Protein AF-A0A1E4YGT7-F1 (afdb_monomer_lite)

Sequence (107 aa):
MESNGVVLDQKPNRTALTKDDTPDAADEFLKVSNMTPAERIRYFFLKDRELNEDKLAAMSDKDREAIEQQIKDLILQQLGLENEDGKPDDAPAPAPEGDPVPLDATP

Foldseek 3Di:
DDDPPPPPPPPPCPVVPPPDVDDDPVVVVVVLVPDDPLVNLVQVLQVVVVHDPVNLVPDDPVVSVVSVVVSVCVSCVVVVNNDPPPDPPDDDDPDPPPDPDPPDDDD

Structure (mmCIF, N/CA/C/O backbone):
data_AF-A0A1E4YGT7-F1
#
_entry.id   AF-A0A1E4YGT7-F1
#
loop_
_atom_site.group_PDB
_atom_site.id
_atom_site.type_symbol
_atom_site.label_atom_id
_atom_site.label_alt_id
_atom_site.label_comp_id
_atom_site.label_asym_id
_atom_site.label_entity_id
_atom_site.label_seq_id
_atom_site.pdbx_PDB_ins_code
_atom_site.Cartn_x
_atom_site.Cartn_y
_atom_site.Cartn_z
_atom_site.occupancy
_atom_site.B_iso_or_equiv
_atom_site.auth_seq_id
_atom_site.auth_comp_id
_atom_site.auth_asym_id
_atom_site.auth_atom_id
_atom_site.pdbx_PDB_model_num
ATOM 1 N N . MET A 1 1 ? 35.766 -44.349 23.082 1.00 41.56 1 MET A N 1
ATOM 2 C CA . MET A 1 1 ? 34.584 -43.803 22.385 1.00 41.56 1 MET A CA 1
ATOM 3 C C . MET A 1 1 ? 34.771 -42.303 22.364 1.00 41.56 1 MET A C 1
ATOM 5 O O . MET A 1 1 ? 34.451 -41.639 23.339 1.00 41.56 1 MET A O 1
ATOM 9 N N . GLU A 1 2 ? 35.449 -41.811 21.334 1.00 46.31 2 GLU A N 1
ATOM 10 C CA . GLU A 1 2 ? 35.765 -40.393 21.180 1.00 46.31 2 GLU A CA 1
ATOM 11 C C . GLU A 1 2 ? 34.564 -39.705 20.536 1.00 46.31 2 GLU A C 1
ATOM 13 O O . GLU A 1 2 ? 34.162 -40.022 19.417 1.00 46.31 2 GLU A O 1
ATOM 18 N N . SER A 1 3 ? 33.941 -38.811 21.294 1.00 54.66 3 SER A N 1
ATOM 19 C CA . SER A 1 3 ? 32.860 -37.957 20.828 1.00 54.66 3 SER A CA 1
ATOM 20 C C . SER A 1 3 ? 33.447 -36.914 19.878 1.00 54.66 3 SER A C 1
ATOM 22 O O . SER A 1 3 ? 34.057 -35.945 20.328 1.00 54.66 3 SER A O 1
ATOM 24 N N . ASN A 1 4 ? 33.265 -37.091 18.569 1.00 51.19 4 ASN A N 1
ATOM 25 C CA . ASN A 1 4 ? 33.498 -36.023 17.599 1.00 51.19 4 ASN A CA 1
ATOM 26 C C . ASN A 1 4 ? 32.434 -34.936 17.805 1.00 51.19 4 ASN A C 1
ATOM 28 O O . ASN A 1 4 ? 31.349 -34.985 17.227 1.00 51.19 4 ASN A O 1
ATOM 32 N N . GLY A 1 5 ? 32.742 -33.963 18.661 1.00 51.66 5 GLY A N 1
ATOM 33 C CA . GLY A 1 5 ? 31.987 -32.722 18.751 1.00 51.66 5 GLY A CA 1
ATOM 34 C C . GLY A 1 5 ? 32.121 -31.966 17.434 1.00 51.66 5 GLY A C 1
ATOM 35 O O . GLY A 1 5 ? 33.203 -31.493 17.094 1.00 51.66 5 GLY A O 1
ATOM 36 N N . VAL A 1 6 ? 31.028 -31.863 16.680 1.00 55.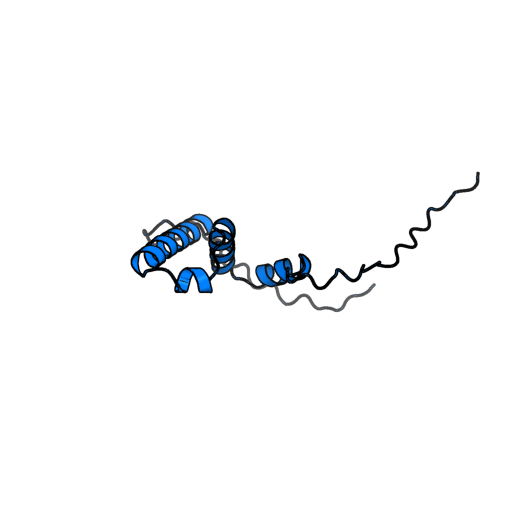84 6 VAL A N 1
ATOM 37 C CA . VAL A 1 6 ? 30.927 -30.911 15.573 1.00 55.84 6 VAL A CA 1
ATOM 38 C C . VAL A 1 6 ? 30.986 -29.519 16.192 1.00 55.84 6 VAL A C 1
ATOM 40 O O . VAL A 1 6 ? 30.004 -29.024 16.741 1.00 55.84 6 VAL A O 1
ATOM 43 N N . VAL A 1 7 ? 32.163 -28.901 16.144 1.00 54.44 7 VAL A N 1
ATOM 44 C CA . VAL A 1 7 ? 32.312 -27.476 16.422 1.00 54.44 7 VAL A CA 1
ATOM 45 C C . VAL A 1 7 ? 31.746 -26.756 15.204 1.00 54.44 7 VAL A C 1
ATOM 47 O O . VAL A 1 7 ? 32.419 -26.606 14.186 1.00 54.44 7 VAL A O 1
ATOM 50 N N . LEU A 1 8 ? 30.477 -26.362 15.279 1.00 51.50 8 LEU A N 1
ATOM 51 C CA . LEU A 1 8 ? 29.917 -25.355 14.385 1.00 51.50 8 LEU A CA 1
ATOM 52 C C . LEU A 1 8 ? 30.589 -24.017 14.729 1.00 51.50 8 LEU A C 1
ATOM 54 O O . LEU A 1 8 ? 30.027 -23.191 15.441 1.00 51.50 8 LEU A O 1
ATOM 58 N N . ASP A 1 9 ? 31.807 -23.803 14.220 1.00 53.53 9 ASP A N 1
ATOM 59 C CA . ASP A 1 9 ? 32.396 -22.467 14.059 1.00 53.53 9 ASP A CA 1
ATOM 60 C C . ASP A 1 9 ? 31.638 -21.751 12.933 1.00 53.53 9 ASP A C 1
ATOM 62 O O . ASP A 1 9 ? 32.163 -21.446 11.864 1.00 53.53 9 ASP A O 1
ATOM 66 N N . GLN A 1 10 ? 30.340 -21.536 13.144 1.00 51.53 10 GLN A N 1
ATOM 67 C CA . GLN A 1 10 ? 29.533 -20.695 12.283 1.00 51.53 10 GLN A CA 1
ATOM 68 C C . GLN A 1 10 ? 29.823 -19.252 12.677 1.00 51.53 10 GLN A C 1
ATOM 70 O O . GLN A 1 10 ? 29.008 -18.561 13.285 1.00 51.53 10 GLN A O 1
ATOM 75 N N . LYS A 1 11 ? 31.020 -18.780 12.312 1.00 46.94 11 LYS A N 1
ATOM 76 C CA . LYS A 1 11 ? 31.225 -17.347 12.114 1.00 46.94 11 LYS A CA 1
ATOM 77 C C . LYS A 1 11 ? 30.085 -16.883 11.211 1.00 46.94 11 LYS A C 1
ATOM 79 O O . LYS A 1 11 ? 29.838 -17.555 10.203 1.00 46.94 11 LYS A O 1
ATOM 84 N N . PRO A 1 12 ? 29.370 -15.793 11.536 1.00 53.19 12 PRO A N 1
ATOM 85 C CA . PRO A 1 12 ? 28.392 -15.246 10.621 1.00 53.19 12 PRO A CA 1
ATOM 86 C C . PRO A 1 12 ? 29.170 -14.796 9.392 1.00 53.19 12 PRO A C 1
ATOM 88 O O . PRO A 1 12 ? 29.736 -13.705 9.345 1.00 53.19 12 PRO A O 1
ATOM 91 N N . ASN A 1 13 ? 29.235 -15.671 8.395 1.00 50.44 13 ASN A N 1
ATOM 92 C CA . ASN A 1 13 ? 29.601 -15.314 7.049 1.00 50.44 13 ASN A CA 1
ATOM 93 C C . ASN A 1 13 ? 28.402 -14.498 6.564 1.00 50.44 13 ASN A C 1
ATOM 95 O O . ASN A 1 13 ? 27.523 -14.996 5.868 1.00 50.44 13 ASN A O 1
ATOM 99 N N . ARG A 1 14 ? 28.321 -13.235 7.008 1.00 56.03 14 ARG A N 1
ATOM 100 C CA . ARG A 1 14 ? 27.694 -12.183 6.222 1.00 56.03 14 ARG A CA 1
ATOM 101 C C . ARG A 1 14 ? 28.552 -12.115 4.972 1.00 56.03 14 ARG A C 1
ATOM 103 O O . ARG A 1 14 ? 29.454 -11.288 4.875 1.00 56.03 14 ARG A O 1
ATOM 110 N N . THR A 1 15 ? 28.334 -13.065 4.063 1.00 49.16 15 THR A N 1
ATOM 111 C CA . THR A 1 15 ? 28.671 -12.902 2.664 1.00 49.16 15 THR A CA 1
ATOM 112 C C . THR A 1 15 ? 28.188 -11.503 2.355 1.00 49.16 15 THR A C 1
ATOM 114 O O . THR A 1 15 ? 27.003 -11.221 2.531 1.00 49.16 15 THR A O 1
ATOM 117 N N . ALA A 1 16 ? 29.125 -10.600 2.077 1.00 55.72 16 ALA A N 1
ATOM 118 C CA . ALA A 1 16 ? 28.801 -9.278 1.599 1.00 55.72 16 ALA A CA 1
ATOM 119 C C . ALA A 1 16 ? 28.054 -9.520 0.290 1.00 55.72 16 ALA A C 1
ATOM 121 O O . ALA A 1 16 ? 28.675 -9.742 -0.749 1.00 55.72 16 ALA A O 1
ATOM 122 N N . LEU A 1 17 ? 26.730 -9.630 0.410 1.00 54.69 17 LEU A N 1
ATOM 123 C CA . LEU A 1 17 ? 25.794 -9.682 -0.687 1.00 54.69 17 LEU A CA 1
ATOM 124 C C . LEU A 1 17 ? 26.169 -8.481 -1.535 1.00 54.69 17 LEU A C 1
ATOM 126 O O . LEU A 1 17 ? 26.294 -7.354 -1.044 1.00 54.69 17 LEU A O 1
ATOM 130 N N . THR A 1 18 ? 26.521 -8.781 -2.773 1.00 55.62 18 THR A N 1
ATOM 131 C CA . THR A 1 18 ? 26.775 -7.792 -3.800 1.00 55.62 18 THR A CA 1
ATOM 132 C C . THR A 1 18 ? 25.683 -6.733 -3.729 1.00 55.62 18 THR A C 1
ATOM 134 O O . THR A 1 18 ? 24.528 -7.044 -3.447 1.00 55.62 18 THR A O 1
ATOM 137 N N . LYS A 1 19 ? 26.075 -5.467 -3.905 1.00 55.41 19 LYS A N 1
ATOM 138 C CA . LYS A 1 19 ? 25.161 -4.332 -4.075 1.00 55.41 19 LYS A CA 1
ATOM 139 C C . LYS A 1 19 ? 24.360 -4.537 -5.361 1.00 55.41 19 LYS A C 1
ATOM 141 O O . LYS A 1 19 ? 24.617 -3.877 -6.360 1.00 55.41 19 LYS A O 1
ATOM 146 N N . ASP A 1 20 ? 23.459 -5.495 -5.352 1.00 59.53 20 ASP A N 1
ATOM 147 C CA . ASP A 1 20 ? 22.357 -5.557 -6.282 1.00 59.53 20 ASP A CA 1
ATOM 148 C C . ASP A 1 20 ? 21.248 -4.704 -5.654 1.00 59.53 20 ASP A C 1
ATOM 150 O O . ASP A 1 20 ? 21.002 -4.786 -4.452 1.00 59.53 20 ASP A O 1
ATOM 154 N N . ASP A 1 21 ? 20.635 -3.828 -6.452 1.00 61.62 21 ASP A N 1
ATOM 155 C CA . ASP A 1 21 ? 19.657 -2.786 -6.069 1.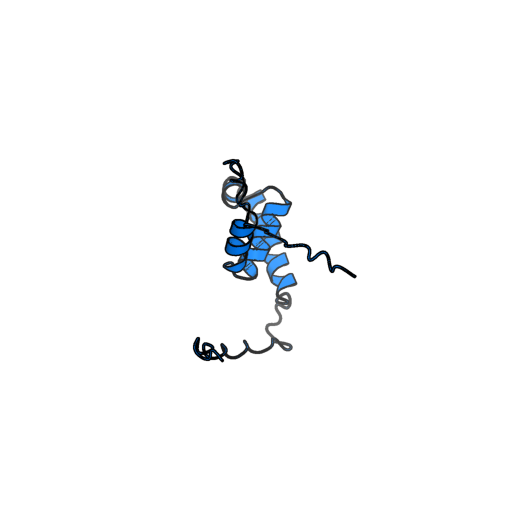00 61.62 21 ASP A CA 1
ATOM 156 C C . ASP A 1 21 ? 18.359 -3.326 -5.413 1.00 61.62 21 ASP A C 1
ATOM 158 O O . ASP A 1 21 ? 17.379 -2.605 -5.231 1.00 61.62 21 ASP A O 1
ATOM 162 N N . THR A 1 22 ? 18.314 -4.614 -5.071 1.00 64.88 22 THR A N 1
ATOM 163 C CA . THR A 1 22 ? 17.194 -5.255 -4.387 1.00 64.88 22 THR A CA 1
ATOM 164 C C . THR A 1 22 ? 17.351 -5.116 -2.870 1.00 64.88 22 THR A C 1
ATOM 166 O O . THR A 1 22 ? 18.368 -5.572 -2.342 1.00 64.88 22 THR A O 1
ATOM 169 N N . PRO A 1 23 ? 16.370 -4.535 -2.148 1.00 70.25 23 PRO A N 1
ATOM 170 C CA . PRO A 1 23 ? 16.432 -4.441 -0.692 1.00 70.25 23 PRO A CA 1
ATOM 171 C C . PRO A 1 23 ? 16.530 -5.834 -0.060 1.00 70.25 23 PRO A C 1
ATOM 173 O O . PRO A 1 23 ? 15.884 -6.778 -0.525 1.00 70.25 23 PRO A O 1
ATOM 176 N N . ASP A 1 24 ? 17.342 -5.959 0.994 1.00 87.75 24 ASP A N 1
ATOM 177 C CA . ASP A 1 24 ? 17.502 -7.217 1.724 1.00 87.75 24 ASP A CA 1
ATOM 178 C C . ASP A 1 24 ? 16.156 -7.650 2.331 1.00 87.75 24 ASP A C 1
ATOM 180 O O . ASP A 1 24 ? 15.311 -6.827 2.694 1.00 87.75 24 ASP A O 1
ATOM 184 N N . ALA A 1 25 ? 15.945 -8.958 2.480 1.00 89.50 25 ALA A N 1
ATOM 185 C CA . ALA A 1 25 ? 14.731 -9.503 3.081 1.00 89.50 25 ALA A CA 1
ATOM 186 C C . ALA A 1 25 ? 14.514 -8.970 4.510 1.00 89.50 25 ALA A C 1
ATOM 188 O O . ALA A 1 25 ? 13.373 -8.763 4.927 1.00 89.50 25 ALA A O 1
ATOM 189 N N . ALA A 1 26 ? 15.603 -8.711 5.244 1.00 91.12 26 ALA A N 1
ATOM 190 C CA . ALA A 1 26 ? 15.553 -8.075 6.556 1.00 91.12 26 ALA A CA 1
ATOM 191 C C . ALA A 1 26 ? 15.016 -6.634 6.488 1.00 91.12 26 ALA A C 1
ATOM 193 O O . ALA A 1 26 ? 14.179 -6.257 7.309 1.00 91.12 26 ALA A O 1
ATOM 194 N N . ASP A 1 27 ? 15.439 -5.852 5.492 1.00 91.75 27 ASP A N 1
ATOM 195 C CA . ASP A 1 27 ? 14.985 -4.471 5.303 1.00 91.75 27 ASP A CA 1
ATOM 196 C C . ASP A 1 27 ? 13.506 -4.423 4.899 1.00 91.75 27 ASP A C 1
ATOM 198 O O . ASP A 1 27 ? 12.733 -3.637 5.449 1.00 91.75 27 ASP A O 1
ATOM 202 N N . GLU A 1 28 ? 13.075 -5.307 3.993 1.00 91.19 28 GLU A N 1
ATOM 203 C CA . GLU A 1 28 ? 11.664 -5.425 3.605 1.00 91.19 28 GLU A CA 1
ATOM 204 C C . GLU A 1 28 ? 10.782 -5.854 4.784 1.00 91.19 28 GLU A C 1
ATOM 206 O O . GLU A 1 28 ? 9.679 -5.329 4.953 1.00 91.19 28 GLU A O 1
ATOM 211 N N . PHE A 1 29 ? 11.264 -6.762 5.637 1.00 94.50 29 PHE A N 1
ATOM 212 C CA . PHE A 1 29 ? 10.547 -7.143 6.851 1.00 94.50 29 PHE A CA 1
ATOM 213 C C . PHE A 1 29 ? 10.387 -5.957 7.810 1.00 94.50 29 PHE A C 1
ATOM 215 O O . PHE A 1 29 ? 9.266 -5.668 8.229 1.00 94.50 29 PHE A O 1
ATOM 222 N N . LEU A 1 30 ? 11.479 -5.245 8.120 1.00 95.81 30 LEU A N 1
ATOM 223 C CA . LEU A 1 30 ? 11.456 -4.077 9.010 1.00 95.81 30 LEU A CA 1
ATOM 224 C C . LEU A 1 30 ? 10.565 -2.955 8.464 1.00 95.81 30 LEU A C 1
ATOM 226 O O . LEU A 1 30 ? 9.841 -2.295 9.207 1.00 95.81 30 LEU A O 1
ATOM 230 N N . LYS A 1 31 ? 10.572 -2.749 7.147 1.00 94.12 31 LYS A N 1
ATOM 231 C CA . LYS A 1 31 ? 9.667 -1.812 6.480 1.00 94.12 31 LYS A CA 1
ATOM 232 C C . LYS A 1 31 ? 8.204 -2.191 6.714 1.00 94.12 31 LYS A C 1
ATOM 234 O O . LYS A 1 31 ? 7.420 -1.354 7.153 1.00 94.12 31 LYS A O 1
ATOM 239 N N . VAL A 1 32 ? 7.835 -3.447 6.457 1.00 95.81 32 VAL A N 1
ATOM 240 C CA . VAL A 1 32 ? 6.452 -3.934 6.600 1.00 95.81 32 VAL A CA 1
ATOM 241 C C . VAL A 1 32 ? 6.004 -4.001 8.067 1.00 95.81 32 VAL A C 1
ATOM 243 O O . VAL A 1 32 ? 4.817 -3.808 8.356 1.00 95.81 32 VAL A O 1
ATOM 246 N N . SER A 1 33 ? 6.919 -4.250 9.009 1.00 96.06 33 SER A N 1
ATOM 247 C CA . SER A 1 33 ? 6.599 -4.272 10.442 1.00 96.06 33 SER A CA 1
ATOM 248 C C . SER A 1 33 ? 6.202 -2.900 10.980 1.00 96.06 33 SER A C 1
ATOM 250 O O . SER A 1 33 ? 5.412 -2.835 11.914 1.00 96.06 33 SER A O 1
ATOM 252 N N . ASN A 1 34 ? 6.710 -1.824 10.372 1.00 96.94 34 ASN A N 1
ATOM 253 C CA . ASN A 1 34 ? 6.403 -0.446 10.758 1.00 96.94 34 ASN A CA 1
ATOM 254 C C . ASN A 1 34 ? 5.118 0.108 10.113 1.00 96.94 34 ASN A C 1
ATOM 256 O O . ASN A 1 34 ? 4.675 1.188 10.490 1.00 96.94 34 ASN A O 1
ATOM 260 N N . MET A 1 35 ? 4.523 -0.602 9.149 1.00 97.31 35 MET A N 1
ATOM 261 C CA . MET A 1 35 ? 3.257 -0.210 8.519 1.00 97.31 35 MET A CA 1
ATOM 262 C C . MET A 1 35 ? 2.060 -0.562 9.403 1.00 97.31 35 MET A C 1
ATOM 264 O O . MET A 1 35 ? 2.010 -1.6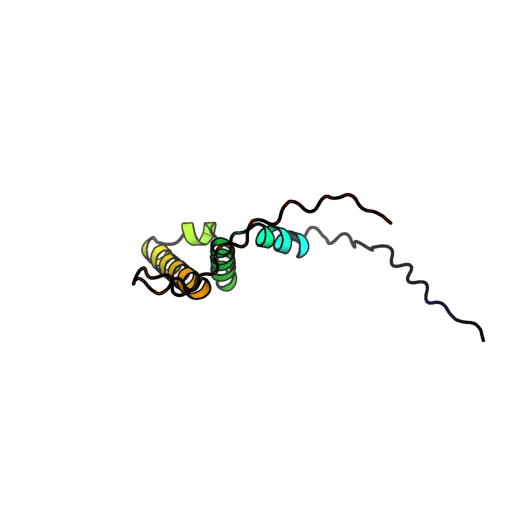42 10.003 1.00 97.31 35 MET A O 1
ATOM 268 N N . THR A 1 36 ? 1.040 0.296 9.397 1.00 98.00 36 THR A N 1
ATOM 269 C CA . THR A 1 36 ? -0.289 -0.049 9.918 1.00 98.00 36 THR A CA 1
ATOM 270 C C . THR A 1 36 ? -0.904 -1.215 9.124 1.00 98.00 36 THR A C 1
ATOM 272 O O . THR A 1 36 ? -0.497 -1.481 7.987 1.00 98.00 36 THR A O 1
ATOM 275 N N . PRO A 1 37 ? -1.919 -1.920 9.664 1.00 98.00 37 PRO A N 1
ATOM 276 C CA . PRO A 1 37 ? -2.600 -2.987 8.928 1.00 98.00 37 PRO A CA 1
ATOM 277 C C . PRO A 1 37 ? -3.136 -2.539 7.559 1.00 98.00 37 PRO A C 1
ATOM 279 O O . PRO A 1 37 ? -2.944 -3.241 6.568 1.00 98.00 37 PRO A O 1
ATOM 282 N N . ALA A 1 38 ? -3.737 -1.348 7.484 1.00 97.75 38 ALA A N 1
ATOM 283 C CA . ALA A 1 38 ? -4.264 -0.791 6.239 1.00 97.75 38 ALA A CA 1
ATOM 284 C C . ALA A 1 38 ? -3.151 -0.483 5.220 1.00 97.75 38 ALA A C 1
ATOM 286 O O . ALA A 1 38 ? -3.258 -0.859 4.051 1.00 97.75 38 ALA A O 1
ATOM 287 N N . GLU A 1 39 ? -2.054 0.140 5.659 1.00 98.19 39 GLU A N 1
ATOM 288 C CA . GLU A 1 39 ? -0.896 0.422 4.798 1.00 98.19 39 GLU A CA 1
ATOM 289 C C . GLU A 1 39 ? -0.240 -0.862 4.289 1.00 98.19 39 GLU A C 1
ATOM 291 O O . GLU A 1 39 ? 0.133 -0.944 3.121 1.00 98.19 39 GLU A O 1
ATOM 296 N N . ARG A 1 40 ? -0.152 -1.896 5.131 1.00 98.00 40 ARG A N 1
ATOM 297 C CA . ARG A 1 40 ? 0.380 -3.202 4.737 1.00 98.00 40 ARG A CA 1
ATOM 298 C C . ARG A 1 40 ? -0.477 -3.861 3.654 1.00 98.00 40 ARG A C 1
ATOM 300 O O . ARG A 1 40 ? 0.073 -4.384 2.687 1.00 98.00 40 ARG A O 1
ATOM 307 N N . ILE A 1 41 ? -1.804 -3.827 3.797 1.00 98.19 41 ILE A N 1
ATOM 308 C CA . ILE A 1 41 ? -2.740 -4.350 2.788 1.00 98.19 41 ILE A CA 1
ATOM 309 C C . ILE A 1 41 ? -2.559 -3.603 1.464 1.00 98.19 41 ILE A C 1
ATOM 311 O O . ILE A 1 41 ? -2.379 -4.241 0.428 1.00 98.19 41 ILE A O 1
ATOM 315 N N . ARG A 1 42 ? -2.529 -2.262 1.500 1.00 98.38 42 ARG A N 1
ATOM 316 C CA . ARG A 1 42 ? -2.260 -1.424 0.321 1.00 98.38 42 ARG A CA 1
ATOM 317 C C . ARG A 1 42 ? -0.926 -1.785 -0.338 1.00 98.38 42 ARG A C 1
ATOM 319 O O . ARG A 1 42 ? -0.882 -1.989 -1.549 1.00 98.38 42 ARG A O 1
ATOM 326 N N . TYR A 1 43 ? 0.138 -1.914 0.454 1.00 98.12 43 TYR A N 1
ATOM 327 C CA . TYR A 1 43 ? 1.477 -2.247 -0.028 1.00 98.12 43 TYR A CA 1
ATOM 328 C C . TYR A 1 43 ? 1.504 -3.572 -0.796 1.00 98.12 43 TYR A C 1
ATOM 330 O O . TYR A 1 43 ? 1.971 -3.611 -1.935 1.00 98.12 43 TYR A O 1
ATOM 338 N N . PHE A 1 44 ? 0.976 -4.648 -0.204 1.00 97.56 44 PHE A N 1
ATOM 339 C CA . PHE A 1 44 ? 0.957 -5.958 -0.859 1.00 97.56 44 PHE A CA 1
ATOM 340 C C . PHE A 1 44 ? 0.015 -5.993 -2.062 1.00 97.56 44 PHE A C 1
ATOM 342 O O . PHE A 1 44 ? 0.394 -6.523 -3.102 1.00 97.56 44 PHE A O 1
ATOM 349 N N . PHE A 1 45 ? -1.151 -5.344 -1.981 1.00 98.31 45 PHE A N 1
ATOM 350 C CA . PHE A 1 45 ? -2.080 -5.255 -3.108 1.00 98.31 45 PHE A CA 1
ATOM 351 C C . PHE A 1 45 ? -1.428 -4.655 -4.362 1.00 98.31 45 PHE A C 1
ATOM 353 O O . PHE A 1 45 ? -1.636 -5.158 -5.473 1.00 98.31 45 PHE A O 1
ATOM 360 N N . LEU A 1 46 ? -0.657 -3.574 -4.189 1.00 98.12 46 LEU A N 1
ATOM 361 C CA . LEU A 1 46 ? 0.071 -2.928 -5.279 1.00 98.12 46 LEU A CA 1
ATOM 362 C C . LEU A 1 46 ? 1.240 -3.796 -5.755 1.00 98.12 46 LEU A C 1
ATOM 364 O O . LEU A 1 46 ? 1.390 -4.002 -6.960 1.00 98.12 46 LEU A O 1
ATOM 368 N N 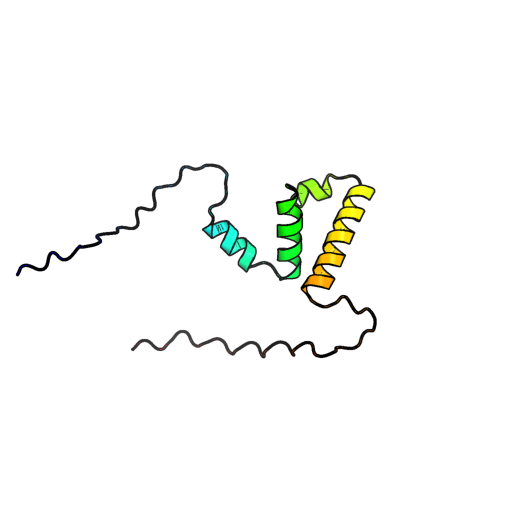. LYS A 1 47 ? 2.024 -4.354 -4.825 1.00 96.25 47 LYS A N 1
ATOM 369 C CA . LYS A 1 47 ? 3.192 -5.193 -5.134 1.00 96.25 47 LYS A CA 1
ATOM 370 C C . LYS A 1 47 ? 2.817 -6.440 -5.943 1.00 96.25 47 LYS A C 1
ATOM 372 O O . LYS A 1 47 ? 3.501 -6.737 -6.919 1.00 96.25 47 LYS A O 1
ATOM 377 N N . ASP A 1 48 ? 1.704 -7.097 -5.618 1.00 97.50 48 ASP A N 1
ATOM 378 C CA . ASP A 1 48 ? 1.185 -8.271 -6.343 1.00 97.50 48 ASP A CA 1
ATOM 379 C C . ASP A 1 48 ? 0.793 -7.962 -7.799 1.00 97.50 48 ASP A C 1
ATOM 381 O O . ASP A 1 48 ? 0.692 -8.860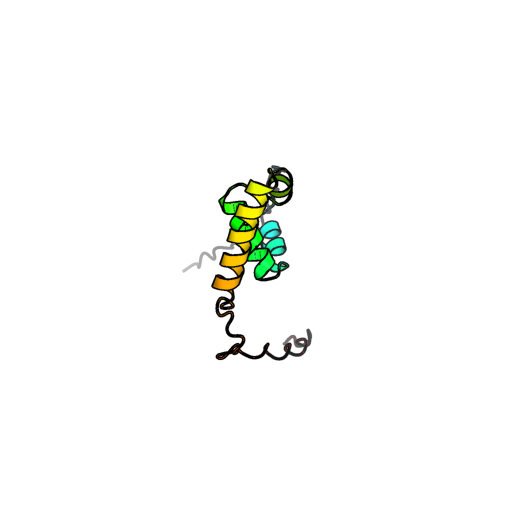 -8.632 1.00 97.50 48 ASP A O 1
ATOM 385 N N . ARG A 1 49 ? 0.579 -6.681 -8.118 1.00 96.75 49 ARG A N 1
ATOM 386 C CA . ARG A 1 49 ? 0.272 -6.175 -9.465 1.00 96.75 49 ARG A CA 1
ATOM 387 C C . ARG A 1 49 ? 1.472 -5.505 -10.130 1.00 96.75 49 ARG A C 1
ATOM 389 O O . ARG A 1 49 ? 1.303 -4.804 -11.123 1.00 96.75 49 ARG A O 1
ATOM 396 N N . GLU A 1 50 ? 2.666 -5.669 -9.563 1.00 96.56 50 GLU A N 1
ATOM 397 C CA . GLU A 1 50 ? 3.899 -5.013 -10.015 1.00 96.56 50 GLU A CA 1
ATOM 398 C C . GLU A 1 50 ? 3.810 -3.468 -10.013 1.00 96.56 50 GLU A C 1
ATOM 400 O O . GLU A 1 50 ? 4.558 -2.768 -10.715 1.00 96.56 50 GLU A O 1
ATOM 405 N N . LEU A 1 51 ? 2.909 -2.921 -9.191 1.00 96.81 51 LEU A N 1
ATOM 406 C CA . LEU A 1 51 ? 2.708 -1.494 -8.964 1.00 96.81 51 LEU A CA 1
ATOM 407 C C . LEU A 1 51 ? 3.433 -1.026 -7.694 1.00 96.81 51 LEU A C 1
ATOM 409 O O . LEU A 1 51 ? 3.790 -1.802 -6.810 1.00 96.81 51 LEU A O 1
ATOM 413 N N . ASN A 1 52 ? 3.638 0.283 -7.608 1.00 96.56 52 ASN A N 1
ATOM 414 C CA . ASN A 1 52 ? 4.039 1.001 -6.403 1.00 96.56 52 ASN A CA 1
ATOM 415 C C . ASN A 1 52 ? 3.290 2.347 -6.373 1.00 96.56 52 ASN A C 1
ATOM 417 O O . ASN A 1 52 ? 2.544 2.652 -7.306 1.00 96.56 52 ASN A O 1
ATOM 421 N N . GLU A 1 53 ? 3.479 3.142 -5.322 1.00 97.31 53 GLU A N 1
ATOM 422 C CA . GLU A 1 53 ? 2.775 4.424 -5.166 1.00 97.31 53 GLU A CA 1
ATOM 423 C C . GLU A 1 53 ? 3.055 5.397 -6.323 1.00 97.31 53 GLU A C 1
ATOM 425 O O . GLU A 1 53 ? 2.130 6.026 -6.830 1.00 97.31 53 GLU A O 1
ATOM 430 N N . ASP A 1 54 ? 4.297 5.457 -6.815 1.00 97.81 54 ASP A N 1
ATOM 431 C CA . ASP A 1 54 ? 4.665 6.327 -7.940 1.00 97.81 54 ASP A CA 1
ATOM 432 C C . ASP A 1 54 ? 3.976 5.896 -9.242 1.00 97.81 54 ASP A C 1
ATOM 434 O O . ASP A 1 54 ? 3.425 6.719 -9.974 1.00 97.81 54 ASP A O 1
ATOM 438 N N . LYS A 1 55 ? 3.970 4.588 -9.529 1.00 97.75 55 LYS A N 1
ATOM 439 C CA . LYS A 1 55 ? 3.299 4.017 -10.703 1.00 97.75 55 LYS A CA 1
ATOM 440 C C . LYS A 1 55 ? 1.795 4.231 -10.629 1.00 97.75 55 LYS A C 1
ATOM 442 O O . LYS A 1 55 ? 1.209 4.548 -11.655 1.00 97.75 55 LYS A O 1
ATOM 447 N N . LEU A 1 56 ? 1.193 4.082 -9.446 1.00 97.75 56 LEU A N 1
ATOM 448 C CA . LEU A 1 56 ? -0.227 4.347 -9.217 1.00 97.75 56 LEU A CA 1
ATOM 449 C C . LEU A 1 56 ? -0.557 5.829 -9.448 1.00 97.75 56 LEU A C 1
ATOM 451 O O . LEU A 1 56 ? -1.526 6.147 -10.135 1.00 97.75 56 LEU A O 1
ATOM 455 N N . ALA A 1 57 ? 0.270 6.739 -8.927 1.00 97.50 57 ALA A N 1
ATOM 456 C CA . ALA A 1 57 ? 0.098 8.178 -9.107 1.00 97.50 57 ALA A CA 1
ATOM 457 C C . ALA A 1 57 ? 0.241 8.615 -10.574 1.00 97.50 57 ALA A C 1
ATOM 459 O O . ALA A 1 57 ? -0.424 9.558 -10.999 1.00 97.50 57 ALA A O 1
ATOM 460 N N . ALA A 1 58 ? 1.073 7.916 -11.351 1.00 98.06 58 ALA A N 1
ATOM 461 C CA . ALA A 1 58 ? 1.281 8.170 -12.775 1.00 98.06 58 ALA A CA 1
ATOM 462 C C . ALA A 1 58 ? 0.153 7.642 -13.689 1.00 98.06 58 ALA A C 1
ATOM 464 O O . ALA A 1 58 ? 0.189 7.893 -14.896 1.00 98.06 58 ALA A O 1
ATOM 465 N N . MET A 1 59 ? -0.828 6.903 -13.156 1.00 97.31 59 MET A N 1
ATOM 466 C CA . MET A 1 59 ? -1.967 6.398 -13.933 1.00 97.31 59 MET A CA 1
ATOM 467 C C . MET A 1 59 ? -2.965 7.508 -14.293 1.00 97.31 59 MET A C 1
ATOM 469 O O . MET A 1 59 ? -2.953 8.598 -13.721 1.00 97.31 59 MET A O 1
ATOM 473 N N . SER A 1 60 ? -3.869 7.212 -15.235 1.00 98.38 60 SER A N 1
ATOM 474 C CA . SER A 1 60 ? -5.025 8.076 -15.492 1.00 98.38 60 SER A CA 1
ATOM 475 C C . SER A 1 60 ? -5.928 8.137 -14.256 1.00 98.38 60 SER A C 1
ATOM 477 O O . SER A 1 60 ? -6.008 7.163 -13.507 1.00 98.38 60 SER A O 1
ATOM 479 N N . ASP A 1 61 ? -6.642 9.248 -14.051 1.00 97.88 61 ASP A N 1
ATOM 480 C CA . ASP A 1 61 ? -7.503 9.413 -12.869 1.00 97.88 61 ASP A CA 1
ATOM 481 C C . ASP A 1 61 ? -8.525 8.277 -12.743 1.00 97.88 61 ASP A C 1
ATOM 483 O O . ASP A 1 61 ? -8.693 7.713 -11.667 1.00 97.88 61 ASP A O 1
ATOM 487 N N . LYS A 1 62 ? -9.124 7.863 -13.865 1.00 97.69 62 LYS A N 1
ATOM 488 C CA . LYS A 1 62 ? -10.095 6.765 -13.899 1.00 97.69 62 LYS A CA 1
ATOM 489 C C . LYS A 1 62 ? -9.483 5.428 -13.475 1.00 97.69 62 LYS A C 1
ATOM 491 O O . LYS A 1 62 ? -10.114 4.671 -12.739 1.00 97.69 62 LYS A O 1
ATOM 496 N N . ASP A 1 63 ? -8.283 5.114 -13.959 1.00 97.94 63 ASP A N 1
ATOM 497 C CA . ASP A 1 63 ? -7.635 3.842 -13.632 1.00 97.94 63 ASP A CA 1
ATOM 498 C C . ASP A 1 63 ? -7.111 3.846 -12.189 1.00 97.94 63 ASP A C 1
ATOM 500 O O . ASP A 1 63 ? -7.222 2.837 -11.489 1.00 97.94 63 ASP A O 1
ATOM 504 N N . ARG A 1 64 ? -6.602 4.997 -11.722 1.00 98.19 64 ARG A N 1
ATOM 505 C CA . ARG A 1 64 ? -6.187 5.204 -10.331 1.00 98.19 64 ARG A CA 1
ATOM 506 C C . ARG A 1 64 ? -7.368 5.027 -9.380 1.00 98.19 64 ARG A C 1
ATOM 508 O O . ARG A 1 64 ? -7.267 4.238 -8.448 1.00 98.19 64 ARG A O 1
ATOM 515 N N . GLU A 1 65 ? -8.496 5.685 -9.647 1.00 98.31 65 GLU A N 1
ATOM 516 C CA . GLU A 1 65 ? -9.718 5.566 -8.841 1.00 98.31 65 GLU A CA 1
ATOM 517 C C . GLU A 1 65 ? -10.211 4.118 -8.760 1.00 98.31 65 GLU A C 1
ATOM 519 O O . GLU A 1 65 ? -10.551 3.642 -7.679 1.00 98.31 65 GLU A O 1
ATOM 524 N N . ALA A 1 66 ? -10.210 3.384 -9.878 1.00 98.19 66 ALA A N 1
ATOM 525 C CA . ALA A 1 66 ? -10.628 1.983 -9.893 1.00 98.19 66 ALA A CA 1
ATOM 526 C C . ALA A 1 66 ? -9.752 1.100 -8.987 1.00 98.19 66 ALA A C 1
ATOM 528 O O . ALA A 1 66 ? -10.264 0.218 -8.296 1.00 98.19 66 ALA A O 1
ATOM 529 N N . ILE A 1 67 ? -8.439 1.342 -8.967 1.00 98.06 67 ILE A N 1
ATOM 530 C CA . ILE A 1 67 ? -7.507 0.640 -8.080 1.00 98.06 67 ILE A CA 1
ATOM 531 C C . ILE A 1 67 ? -7.701 1.071 -6.623 1.00 98.06 67 ILE A C 1
ATOM 533 O O . ILE A 1 67 ? -7.741 0.220 -5.736 1.00 98.06 67 ILE A O 1
ATOM 537 N N . GLU A 1 68 ? -7.863 2.366 -6.362 1.00 98.00 68 GLU A N 1
ATOM 538 C CA . GLU A 1 68 ? -8.082 2.889 -5.011 1.00 98.00 68 GLU A CA 1
ATOM 539 C C . GLU A 1 68 ? -9.370 2.350 -4.378 1.00 98.00 68 GLU A C 1
ATOM 541 O O . GLU A 1 68 ? -9.361 2.014 -3.193 1.00 98.00 68 GLU A O 1
ATOM 546 N N . GLN A 1 69 ? -10.446 2.185 -5.157 1.00 98.31 69 GLN A N 1
ATOM 547 C CA . GLN A 1 69 ? -11.666 1.527 -4.675 1.00 98.31 69 GLN A CA 1
ATOM 548 C C . GLN A 1 69 ? -11.412 0.063 -4.300 1.00 98.31 69 GLN A C 1
ATOM 550 O O . GLN A 1 69 ? -11.772 -0.347 -3.203 1.00 98.31 69 GLN A O 1
ATOM 555 N N . GLN A 1 70 ? -10.703 -0.705 -5.135 1.00 98.00 70 GLN A N 1
ATOM 556 C CA . GLN A 1 70 ? -10.361 -2.097 -4.802 1.00 98.00 70 GLN A CA 1
ATOM 557 C C . GLN A 1 70 ? -9.510 -2.203 -3.529 1.00 98.00 70 GLN A C 1
ATOM 559 O O . GLN A 1 70 ? -9.696 -3.125 -2.735 1.00 98.00 70 GLN A O 1
ATOM 564 N N . ILE A 1 71 ? -8.585 -1.262 -3.319 1.00 97.75 71 ILE A N 1
ATOM 565 C CA . ILE A 1 71 ? -7.772 -1.194 -2.099 1.00 97.75 71 ILE A CA 1
ATOM 566 C C . ILE A 1 71 ? -8.658 -0.893 -0.889 1.00 97.75 71 ILE A C 1
ATOM 568 O O . ILE A 1 71 ? -8.511 -1.545 0.142 1.00 97.75 71 ILE A O 1
ATOM 572 N N . LYS A 1 72 ? -9.583 0.068 -1.007 1.00 97.44 72 LYS A N 1
ATOM 573 C CA . LYS A 1 72 ? -10.521 0.419 0.065 1.00 97.44 72 LYS A CA 1
ATOM 574 C C . LYS A 1 72 ? -11.386 -0.779 0.455 1.00 97.44 72 LYS A C 1
ATOM 576 O O . LYS A 1 72 ? -11.441 -1.109 1.637 1.00 97.44 72 LYS A O 1
ATOM 581 N N . ASP A 1 73 ? -12.002 -1.438 -0.520 1.00 97.00 73 ASP A N 1
ATOM 582 C CA . ASP A 1 73 ? -12.880 -2.587 -0.286 1.00 97.00 73 ASP A CA 1
ATOM 583 C C . ASP A 1 73 ? -12.114 -3.734 0.379 1.00 97.00 73 ASP A C 1
ATOM 585 O O . ASP A 1 73 ? -12.567 -4.294 1.375 1.00 97.00 73 ASP A O 1
ATOM 589 N N . LEU A 1 74 ? -10.896 -4.024 -0.096 1.00 96.94 74 LEU A N 1
ATOM 590 C CA . LEU A 1 74 ? -10.042 -5.038 0.516 1.00 96.94 74 LEU A CA 1
ATOM 591 C C . LEU A 1 74 ? -9.660 -4.682 1.957 1.00 96.94 74 LEU A C 1
ATOM 593 O O . LEU A 1 74 ? -9.643 -5.563 2.811 1.00 96.94 74 LEU A O 1
ATOM 597 N N . ILE A 1 75 ? -9.345 -3.415 2.245 1.00 96.31 75 ILE A N 1
ATOM 598 C CA . ILE A 1 75 ? -9.041 -2.971 3.612 1.00 96.31 75 ILE A CA 1
ATOM 599 C C . ILE A 1 75 ? -10.258 -3.175 4.516 1.00 96.31 75 ILE A C 1
ATOM 601 O O . ILE A 1 75 ? -10.103 -3.707 5.612 1.00 96.31 75 ILE A O 1
ATOM 605 N N . LEU A 1 76 ? -11.457 -2.790 4.070 1.00 95.56 76 LEU A N 1
ATOM 606 C CA . LEU A 1 76 ? -12.679 -2.988 4.850 1.00 95.56 76 LEU A CA 1
ATOM 607 C C . LEU A 1 76 ? -12.925 -4.475 5.116 1.00 95.56 76 LEU A C 1
ATOM 609 O O . LEU A 1 76 ? -13.130 -4.848 6.268 1.00 95.56 76 LEU A O 1
ATOM 613 N N . GLN A 1 77 ? -12.805 -5.316 4.088 1.00 95.19 77 GLN A N 1
ATOM 614 C CA . GLN A 1 77 ? -12.969 -6.765 4.201 1.00 95.19 77 GLN A CA 1
ATOM 615 C C . GLN A 1 77 ? -11.982 -7.379 5.195 1.00 95.19 77 GLN A C 1
ATOM 617 O O . GLN A 1 77 ? -12.358 -8.073 6.138 1.00 95.19 77 GLN A O 1
ATOM 622 N N . GLN A 1 78 ? -10.694 -7.078 5.042 1.00 95.12 78 GLN A N 1
ATOM 623 C CA . GLN A 1 78 ? -9.662 -7.720 5.851 1.00 95.12 78 GLN A CA 1
ATOM 624 C C . GLN A 1 78 ? -9.605 -7.218 7.293 1.00 95.12 78 GLN A C 1
ATOM 626 O O . GLN A 1 78 ? -9.03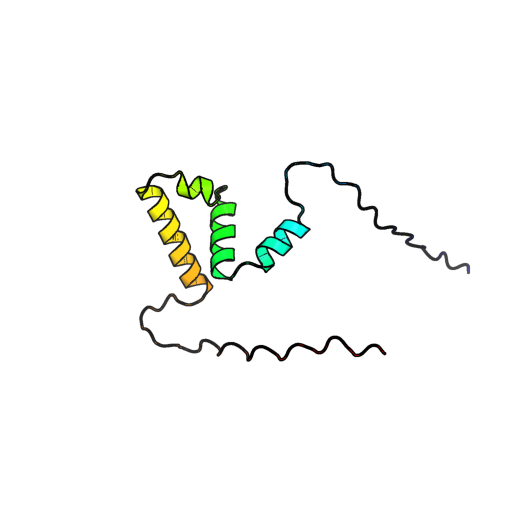9 -7.898 8.149 1.00 95.12 78 GLN A O 1
ATOM 631 N N . LEU A 1 79 ? -10.195 -6.052 7.564 1.00 94.50 79 LEU A N 1
ATOM 632 C CA . LEU A 1 79 ? -10.360 -5.509 8.909 1.00 94.50 79 LEU A CA 1
ATOM 633 C C . LEU A 1 79 ? -11.753 -5.783 9.504 1.00 94.50 79 LEU A C 1
ATOM 635 O O . LEU A 1 79 ? -11.997 -5.380 10.639 1.00 94.50 79 LEU A O 1
ATOM 639 N N . GLY A 1 80 ? -12.654 -6.460 8.779 1.00 92.25 80 GLY A N 1
ATOM 640 C CA . GLY A 1 80 ? -14.013 -6.764 9.242 1.00 92.25 80 GLY A CA 1
ATOM 641 C C . GLY A 1 80 ? -14.918 -5.533 9.382 1.00 92.25 80 GLY A C 1
ATOM 642 O O . GLY A 1 80 ? -15.826 -5.521 10.208 1.00 92.25 80 GLY A O 1
ATOM 643 N N . LEU A 1 81 ? -14.662 -4.482 8.599 1.00 89.31 81 LEU A N 1
ATOM 644 C CA . LEU A 1 81 ? -15.360 -3.189 8.631 1.00 89.31 81 LEU A CA 1
ATOM 645 C C . LEU A 1 81 ? -16.414 -3.043 7.516 1.00 89.31 81 LEU A C 1
ATOM 647 O O . LEU A 1 81 ? -16.840 -1.937 7.202 1.00 89.31 81 LEU A O 1
ATOM 651 N N . GLU A 1 82 ? -16.819 -4.150 6.897 1.00 80.56 82 GLU A N 1
ATOM 652 C CA . GLU A 1 82 ? -17.704 -4.201 5.717 1.00 80.56 82 GLU A CA 1
ATOM 653 C C . GLU A 1 82 ? -19.163 -3.827 6.033 1.00 80.56 82 GLU A C 1
ATOM 655 O O . GLU A 1 82 ? -19.952 -3.540 5.136 1.00 80.56 82 GLU A O 1
ATOM 660 N N . ASN A 1 83 ? -19.527 -3.821 7.318 1.00 73.75 83 ASN A N 1
ATOM 661 C CA . ASN A 1 83 ? -20.880 -3.533 7.770 1.00 73.75 83 ASN A CA 1
ATOM 662 C C . ASN A 1 83 ? -21.063 -2.020 7.975 1.00 73.75 83 ASN A C 1
ATOM 664 O O . ASN A 1 83 ? -20.819 -1.486 9.058 1.00 73.75 83 ASN A O 1
ATOM 668 N N . GLU A 1 84 ? -21.568 -1.328 6.954 1.00 61.38 84 GLU A N 1
ATOM 669 C CA . GLU A 1 84 ? -22.036 0.069 7.022 1.00 61.38 84 GLU A CA 1
ATOM 670 C C . GLU A 1 84 ? -23.345 0.256 7.828 1.00 61.38 84 GLU A C 1
ATOM 672 O O . GLU A 1 84 ? -24.032 1.261 7.680 1.00 61.38 84 GLU A O 1
ATOM 677 N N . ASP A 1 85 ? -23.678 -0.661 8.742 1.00 57.66 85 ASP A N 1
ATOM 678 C CA . ASP A 1 85 ? -24.771 -0.501 9.712 1.00 57.66 85 ASP A CA 1
ATOM 679 C C . ASP A 1 85 ? -24.266 -0.095 11.106 1.00 57.66 85 ASP A C 1
ATOM 681 O O . ASP A 1 85 ? -24.958 -0.294 12.096 1.00 57.66 85 ASP A O 1
ATOM 685 N N . GLY A 1 86 ? -23.055 0.466 11.231 1.00 53.31 86 GLY A N 1
ATOM 686 C CA . GLY A 1 86 ? -22.619 1.235 12.411 1.00 53.31 86 GLY A CA 1
ATOM 687 C C . GLY A 1 86 ? -22.758 0.556 13.784 1.00 53.31 86 GLY A C 1
ATOM 688 O O . GLY A 1 86 ? -22.687 1.237 14.810 1.00 53.31 86 GLY A O 1
ATOM 689 N N . LYS A 1 87 ? -22.966 -0.762 13.837 1.00 51.28 87 LYS A N 1
ATOM 690 C CA . LYS A 1 87 ? -23.123 -1.515 15.070 1.00 51.28 87 LYS A CA 1
ATOM 691 C C . LYS A 1 87 ? -21.862 -2.344 15.270 1.00 51.28 87 LYS A C 1
ATOM 693 O O . LYS A 1 87 ? -21.580 -3.213 14.447 1.00 51.28 87 LYS A O 1
ATOM 698 N N . PRO A 1 88 ? -21.082 -2.072 16.328 1.00 48.94 88 PRO A N 1
ATOM 699 C CA . PRO A 1 88 ? -19.951 -2.910 16.667 1.00 48.94 88 PRO A CA 1
ATOM 700 C C . PRO A 1 88 ? -20.502 -4.236 17.193 1.00 48.94 88 PRO A C 1
ATOM 702 O O . PRO A 1 88 ? -20.791 -4.367 18.381 1.00 48.94 88 PRO A O 1
ATOM 705 N N . ASP A 1 89 ? -20.673 -5.213 16.309 1.00 59.62 89 ASP A N 1
ATOM 706 C CA . ASP A 1 89 ? -20.765 -6.603 16.730 1.00 59.62 89 ASP A CA 1
ATOM 707 C C . ASP A 1 89 ? -19.329 -7.057 17.029 1.00 59.62 89 ASP A C 1
ATOM 709 O O . ASP A 1 89 ? -18.612 -7.587 16.189 1.00 59.62 89 ASP A O 1
ATOM 713 N N . ASP A 1 90 ? -18.905 -6.753 18.257 1.00 59.06 90 ASP A N 1
ATOM 714 C CA . ASP A 1 90 ? -17.798 -7.425 18.940 1.00 59.06 90 ASP A CA 1
ATOM 715 C C . ASP A 1 90 ? -16.378 -7.160 18.402 1.00 59.06 90 ASP A C 1
ATOM 717 O O . ASP A 1 90 ? -15.523 -8.044 18.410 1.00 59.06 90 ASP A O 1
ATOM 721 N N . ALA A 1 91 ? -16.071 -5.921 17.993 1.00 56.00 91 ALA A N 1
ATOM 722 C CA . ALA A 1 91 ? -14.670 -5.506 17.896 1.00 56.00 91 ALA A CA 1
ATOM 723 C C . ALA A 1 91 ? -14.042 -5.613 19.302 1.00 56.00 91 ALA A C 1
ATOM 725 O O . ALA A 1 91 ? -14.495 -4.901 20.209 1.00 56.00 91 ALA A O 1
ATOM 726 N N . PRO A 1 92 ? -13.022 -6.469 19.521 1.00 56.41 92 PRO A N 1
ATOM 727 C CA . PRO A 1 92 ? -12.333 -6.514 20.798 1.00 56.41 92 PRO A CA 1
ATOM 728 C C . PRO A 1 92 ? -11.799 -5.115 21.073 1.00 56.41 92 PRO A C 1
ATOM 730 O O . PRO A 1 92 ? -11.153 -4.517 20.207 1.00 56.41 92 PRO A O 1
ATOM 733 N N . ALA A 1 93 ? -12.089 -4.581 22.261 1.00 53.78 93 ALA A N 1
ATOM 734 C CA . ALA A 1 93 ? -11.467 -3.347 22.709 1.00 53.78 93 ALA A CA 1
ATOM 735 C C . ALA A 1 93 ? -9.952 -3.451 22.456 1.00 53.78 93 ALA A C 1
ATOM 737 O O . ALA A 1 93 ? -9.394 -4.531 22.694 1.00 53.78 93 ALA A O 1
ATOM 738 N N . PRO A 1 94 ? -9.290 -2.385 21.958 1.00 56.88 94 PRO A N 1
ATOM 739 C CA . PRO A 1 94 ? -7.841 -2.394 21.833 1.00 56.88 94 PRO A CA 1
ATOM 740 C C . PRO A 1 94 ? -7.288 -2.869 23.171 1.00 56.88 94 PRO A C 1
ATOM 742 O O . PRO A 1 94 ? -7.651 -2.322 24.218 1.00 56.88 94 PRO A O 1
ATOM 745 N N . ALA A 1 95 ? -6.513 -3.959 23.138 1.00 58.69 95 ALA A N 1
ATOM 746 C CA . ALA A 1 95 ? -5.869 -4.466 24.336 1.00 58.69 95 ALA A CA 1
ATOM 747 C C . ALA A 1 95 ? -5.184 -3.267 25.005 1.00 58.69 95 ALA A C 1
ATOM 749 O O . ALA A 1 95 ? -4.558 -2.487 24.278 1.00 58.69 95 ALA A O 1
ATOM 750 N N . PRO A 1 96 ? -5.347 -3.066 26.329 1.00 54.53 96 PRO A N 1
ATOM 751 C CA . PRO A 1 96 ? -4.635 -1.999 27.012 1.00 54.53 96 PRO A CA 1
ATOM 752 C C . PRO A 1 96 ? -3.175 -2.129 26.602 1.00 54.53 96 PRO A C 1
ATOM 754 O O . PRO A 1 96 ? -2.628 -3.232 26.687 1.00 54.53 96 PRO A O 1
ATOM 757 N N . GLU A 1 97 ? -2.619 -1.050 26.047 1.00 60.81 97 GLU A N 1
ATOM 758 C CA . GLU A 1 97 ? -1.211 -0.967 25.680 1.00 60.81 97 GLU A CA 1
ATOM 759 C C . GLU A 1 97 ? -0.438 -1.521 26.870 1.00 60.81 97 GLU A C 1
ATOM 761 O O . GLU A 1 97 ? -0.477 -0.946 27.958 1.00 60.81 97 GLU A O 1
ATOM 766 N N . GLY A 1 98 ? 0.107 -2.730 26.706 1.00 50.34 98 GLY A N 1
ATOM 767 C CA . GLY A 1 98 ? 0.762 -3.422 27.800 1.00 50.34 98 GLY A CA 1
ATOM 768 C C . GLY A 1 98 ? 1.849 -2.498 28.310 1.00 50.34 98 GLY A C 1
ATOM 769 O O . GLY A 1 98 ? 2.649 -2.017 27.503 1.00 50.34 98 GLY A O 1
ATOM 770 N N . ASP A 1 99 ? 1.828 -2.216 29.615 1.00 59.00 99 ASP A N 1
ATOM 771 C CA . ASP A 1 99 ? 2.850 -1.409 30.270 1.00 59.00 99 ASP A CA 1
ATOM 772 C C . ASP A 1 99 ? 4.230 -1.804 29.723 1.00 59.00 99 ASP A C 1
ATOM 774 O O . ASP A 1 99 ? 4.495 -3.007 29.575 1.00 59.00 99 ASP A O 1
ATOM 778 N N . PRO A 1 100 ? 5.100 -0.833 29.379 1.00 58.75 100 PRO A N 1
ATOM 779 C CA . PRO A 1 100 ? 6.400 -1.136 28.807 1.00 58.75 100 PRO A CA 1
ATOM 780 C C . PRO A 1 100 ? 7.104 -2.135 29.718 1.00 58.75 100 PRO A C 1
ATOM 782 O O . PRO A 1 100 ? 7.361 -1.848 30.889 1.00 58.75 100 PRO A O 1
ATOM 785 N N . VAL A 1 101 ? 7.372 -3.327 29.181 1.00 58.16 101 VAL A N 1
ATOM 786 C CA . VAL A 1 101 ? 8.063 -4.386 29.913 1.00 58.16 101 VAL A CA 1
ATOM 787 C C . VAL A 1 101 ? 9.386 -3.788 30.402 1.00 58.16 101 VAL A C 1
ATOM 789 O O . VAL A 1 101 ? 10.173 -3.334 29.564 1.00 58.16 101 VAL A O 1
ATOM 792 N N . PRO A 1 102 ? 9.645 -3.707 31.720 1.00 56.81 102 PRO A N 1
ATOM 793 C CA . PRO A 1 102 ? 10.900 -3.158 32.198 1.00 56.81 102 PRO A CA 1
ATOM 794 C C . PRO A 1 102 ? 12.044 -4.045 31.698 1.00 56.81 102 PRO A C 1
ATOM 796 O O . PRO A 1 102 ? 12.072 -5.251 31.938 1.00 56.81 102 PRO A O 1
ATOM 799 N N . LEU A 1 103 ? 12.978 -3.420 30.984 1.00 56.84 103 LEU A N 1
ATOM 800 C CA . LEU A 1 103 ? 14.157 -4.010 30.339 1.00 56.84 103 LEU A CA 1
ATOM 801 C C . LEU A 1 103 ? 15.241 -4.479 31.331 1.00 56.84 103 LEU A C 1
ATOM 803 O O . LEU A 1 103 ? 16.417 -4.497 30.981 1.00 56.84 103 LEU A O 1
ATOM 807 N N . ASP A 1 104 ? 14.881 -4.849 32.560 1.00 56.31 104 ASP A N 1
ATOM 808 C CA . ASP A 1 104 ? 15.873 -5.182 33.581 1.00 56.31 104 ASP A CA 1
ATOM 809 C C . ASP A 1 104 ? 15.403 -6.302 34.518 1.00 56.31 104 ASP A C 1
ATOM 811 O O . ASP A 1 104 ? 14.746 -6.076 35.533 1.00 56.31 104 ASP A O 1
ATOM 815 N N . ALA A 1 105 ? 15.744 -7.538 34.149 1.00 45.78 105 ALA A N 1
ATOM 816 C CA . ALA A 1 105 ? 15.948 -8.646 35.079 1.00 45.78 105 ALA A CA 1
ATOM 817 C C . ALA A 1 105 ? 16.753 -9.747 34.372 1.00 45.78 105 ALA A C 1
ATOM 819 O O . ALA A 1 105 ? 16.214 -10.674 33.769 1.00 45.78 105 ALA A O 1
ATOM 820 N N . THR A 1 106 ? 18.072 -9.605 34.439 1.00 45.06 106 THR A N 1
ATOM 821 C CA . THR A 1 106 ? 19.035 -10.677 34.156 1.00 45.06 106 THR A CA 1
ATOM 822 C C . THR A 1 106 ? 19.074 -11.626 35.366 1.00 45.06 106 THR A C 1
ATOM 824 O O . THR A 1 106 ? 19.157 -11.113 36.484 1.00 45.06 106 THR A O 1
ATOM 827 N N . PRO A 1 107 ? 19.024 -12.962 35.209 1.00 56.50 107 PRO A N 1
ATOM 828 C CA . PRO A 1 107 ? 19.510 -13.891 36.228 1.00 56.50 107 PRO A CA 1
ATOM 829 C C . PRO A 1 107 ? 21.016 -14.163 36.095 1.00 56.50 107 PRO A C 1
ATOM 831 O O . PRO A 1 107 ? 21.506 -14.293 34.949 1.00 56.50 107 PRO A O 1
#

pLDDT: mean 77.78, std 20.84, range [41.56, 98.38]

Secondary structure (DSSP, 8-state):
--------------------SSPPHHHHHHHHHTS-HHHHHHHHHHHTTT--HHHHHTS-HHHHHHHHHHHHHHHHHHTT---TT---S-PPPPPP---PPPS----

Radius of gyration: 22.95 Å; chains: 1; bounding box: 60×53×52 Å